Protein AF-A0A9D5MZX9-F1 (afdb_monomer)

Sequence (107 aa):
MDPQKMMNDGYGDIGKMMGFIIARFVEKTWIRFKSLRKGWAGILICLIGLIPVVLMKDHFRPVLVSAFGSHWGKLFFSIIYAFYYIAFFPMILKLIGRYSGKEDAQA

pLDDT: mean 84.52, std 11.21, range [46.94, 95.12]

Mean predicted aligned error: 6.57 Å

Structure (mmCIF, N/CA/C/O backbone):
data_AF-A0A9D5MZX9-F1
#
_entry.id   AF-A0A9D5MZX9-F1
#
loop_
_atom_site.group_PDB
_atom_site.id
_atom_site.type_symbol
_atom_site.label_atom_id
_atom_site.label_alt_id
_atom_site.label_comp_id
_atom_site.label_asym_id
_atom_site.label_entity_id
_atom_site.label_seq_id
_atom_site.pdbx_PDB_ins_code
_atom_site.Cartn_x
_atom_site.Cartn_y
_atom_site.Cartn_z
_atom_site.occupancy
_atom_site.B_iso_or_equi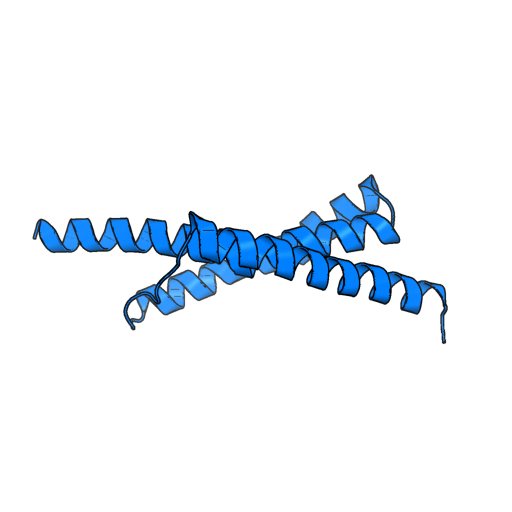v
_atom_site.auth_seq_id
_atom_site.auth_comp_id
_atom_site.auth_asym_id
_atom_site.auth_atom_id
_atom_site.pdbx_PDB_model_num
ATOM 1 N N . MET A 1 1 ? 19.398 -16.581 -15.601 1.00 54.72 1 MET A N 1
ATOM 2 C CA . MET A 1 1 ? 18.754 -15.521 -14.797 1.00 54.72 1 MET A CA 1
ATOM 3 C C . MET A 1 1 ? 18.541 -14.332 -15.711 1.00 54.72 1 MET A C 1
ATOM 5 O O . MET A 1 1 ? 19.509 -13.931 -16.338 1.00 54.72 1 MET A O 1
ATOM 9 N N . ASP A 1 2 ? 17.310 -13.838 -15.854 1.00 81.06 2 ASP A N 1
ATOM 10 C CA . ASP A 1 2 ? 17.012 -12.688 -16.720 1.00 81.06 2 ASP A CA 1
ATOM 11 C C . ASP A 1 2 ? 17.197 -11.377 -15.925 1.00 81.06 2 ASP A C 1
ATOM 13 O O . ASP A 1 2 ? 16.413 -11.120 -14.999 1.00 81.06 2 ASP A O 1
ATOM 17 N N . PRO A 1 3 ? 18.219 -10.554 -16.238 1.00 83.69 3 PRO A N 1
ATOM 18 C CA . PRO A 1 3 ? 18.522 -9.338 -15.484 1.00 83.69 3 PRO A CA 1
ATOM 19 C C . PRO A 1 3 ? 17.357 -8.342 -15.454 1.00 83.69 3 PRO A C 1
ATOM 21 O O . PRO A 1 3 ? 17.139 -7.667 -14.448 1.00 83.69 3 PRO A O 1
ATOM 24 N N . GLN A 1 4 ? 16.558 -8.283 -16.524 1.00 81.69 4 GLN A N 1
ATOM 25 C CA . GLN A 1 4 ? 15.412 -7.376 -16.614 1.00 81.69 4 GLN A CA 1
ATOM 26 C C . GLN A 1 4 ? 14.300 -7.763 -15.641 1.00 81.69 4 GLN A C 1
ATOM 28 O O . GLN A 1 4 ? 13.634 -6.902 -15.055 1.00 81.69 4 GLN A O 1
ATOM 33 N N . LYS A 1 5 ? 14.100 -9.065 -15.432 1.00 79.62 5 LYS A N 1
ATOM 34 C CA . LYS A 1 5 ? 13.112 -9.565 -14.477 1.00 79.62 5 LYS A CA 1
ATOM 35 C C . LYS A 1 5 ? 13.559 -9.303 -13.039 1.00 79.62 5 LYS A C 1
ATOM 37 O O . LYS A 1 5 ? 12.782 -8.752 -12.267 1.00 79.62 5 LYS A O 1
ATOM 42 N N . MET A 1 6 ? 14.829 -9.575 -12.727 1.00 83.88 6 MET A N 1
ATOM 43 C CA . MET A 1 6 ? 15.401 -9.315 -11.399 1.00 83.88 6 MET A CA 1
ATOM 44 C C . MET A 1 6 ? 15.353 -7.828 -11.023 1.00 83.88 6 MET A C 1
ATOM 46 O O . MET A 1 6 ? 14.986 -7.479 -9.904 1.00 83.88 6 MET A O 1
ATOM 50 N N . MET A 1 7 ? 15.657 -6.936 -11.970 1.00 84.12 7 MET A N 1
ATOM 51 C CA . MET A 1 7 ? 15.590 -5.492 -11.739 1.00 84.12 7 MET A CA 1
ATOM 52 C C . MET A 1 7 ? 14.152 -5.020 -11.490 1.00 84.12 7 MET A C 1
ATOM 54 O O . MET A 1 7 ? 13.899 -4.222 -10.591 1.00 84.12 7 MET A O 1
ATOM 58 N N . ASN A 1 8 ? 13.184 -5.542 -12.245 1.00 83.44 8 ASN A N 1
ATOM 59 C CA . ASN A 1 8 ? 11.769 -5.239 -12.039 1.00 83.44 8 ASN A CA 1
ATOM 60 C C . ASN A 1 8 ? 11.241 -5.677 -10.665 1.00 83.44 8 ASN A C 1
ATOM 62 O O . ASN A 1 8 ? 10.426 -4.958 -10.082 1.00 83.44 8 ASN A O 1
ATOM 66 N N . ASP A 1 9 ? 11.685 -6.829 -10.166 1.00 84.69 9 ASP A N 1
ATOM 67 C CA . ASP A 1 9 ? 11.321 -7.305 -8.830 1.00 84.69 9 ASP A CA 1
ATOM 68 C C . ASP A 1 9 ? 11.917 -6.388 -7.751 1.00 84.69 9 ASP A C 1
ATOM 70 O O . ASP A 1 9 ? 11.197 -5.954 -6.850 1.00 84.69 9 ASP A O 1
ATOM 74 N N . GLY A 1 10 ? 13.171 -5.951 -7.930 1.00 87.12 10 GLY A N 1
ATOM 75 C CA . GLY A 1 10 ? 13.822 -4.974 -7.053 1.00 87.12 10 GLY A CA 1
ATOM 76 C C . GLY A 1 10 ? 13.055 -3.650 -6.927 1.00 87.12 10 GLY A C 1
ATOM 77 O O . GLY A 1 10 ? 12.824 -3.177 -5.816 1.00 87.12 10 GLY A O 1
ATOM 78 N N . TYR A 1 11 ? 12.581 -3.074 -8.040 1.00 88.06 11 TYR A N 1
ATOM 79 C CA . TYR A 1 11 ? 11.754 -1.854 -8.009 1.00 88.06 11 TYR A CA 1
ATOM 80 C C . TYR A 1 11 ? 10.425 -2.063 -7.271 1.00 88.06 11 TYR A C 1
ATOM 82 O O . TYR A 1 11 ? 9.965 -1.175 -6.549 1.00 88.06 11 TYR A O 1
ATOM 90 N N . GLY A 1 12 ? 9.806 -3.233 -7.438 1.00 86.75 12 GLY A N 1
ATOM 91 C CA . GLY A 1 12 ? 8.584 -3.585 -6.723 1.00 86.75 12 GLY A CA 1
ATOM 92 C C . GLY A 1 12 ? 8.805 -3.680 -5.214 1.00 86.75 12 GLY A C 1
ATOM 93 O O . GLY A 1 12 ? 8.038 -3.110 -4.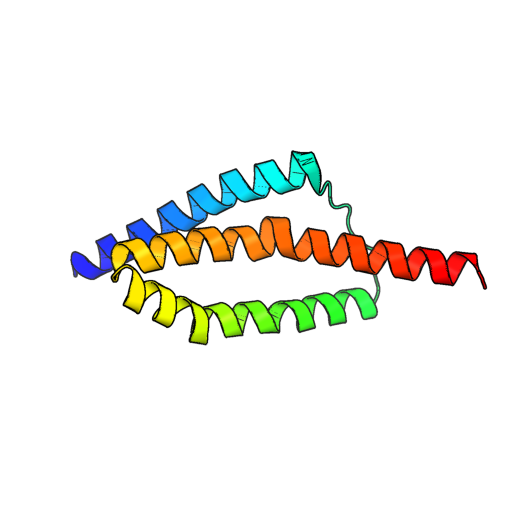440 1.00 86.75 12 GLY A O 1
ATOM 94 N N . ASP A 1 13 ? 9.866 -4.357 -4.783 1.00 89.75 13 ASP A N 1
ATOM 95 C CA . ASP A 1 13 ? 10.132 -4.586 -3.361 1.00 89.75 13 ASP A CA 1
ATOM 96 C C . ASP A 1 13 ? 10.622 -3.328 -2.639 1.00 89.75 13 ASP A C 1
ATOM 98 O O . ASP A 1 13 ? 10.139 -3.029 -1.543 1.00 89.75 13 ASP A O 1
ATOM 102 N N . ILE A 1 14 ? 11.465 -2.515 -3.285 1.00 91.88 14 ILE A N 1
ATOM 103 C CA . ILE A 1 14 ? 11.819 -1.181 -2.777 1.00 91.88 14 ILE A CA 1
ATOM 104 C C . ILE A 1 14 ? 10.560 -0.312 -2.668 1.00 91.88 14 ILE A C 1
ATOM 106 O O . ILE A 1 14 ? 10.350 0.343 -1.646 1.00 91.88 14 ILE A O 1
ATOM 110 N N . GLY A 1 15 ? 9.674 -0.359 -3.668 1.00 91.50 15 GLY A N 1
ATOM 111 C CA . GLY A 1 15 ? 8.397 0.349 -3.628 1.00 91.50 15 GLY A CA 1
ATOM 112 C C . GLY A 1 15 ? 7.511 -0.083 -2.452 1.00 91.50 15 GLY A C 1
ATOM 113 O O . GLY A 1 15 ? 6.953 0.768 -1.761 1.00 91.50 15 GLY A O 1
ATOM 114 N N . LYS A 1 16 ? 7.425 -1.386 -2.151 1.00 91.44 16 LYS A N 1
ATOM 115 C CA . LYS A 1 16 ? 6.701 -1.879 -0.962 1.00 91.44 16 LYS A CA 1
ATOM 116 C C . LYS A 1 16 ? 7.349 -1.402 0.334 1.00 91.44 16 LYS A C 1
ATOM 118 O O . LYS A 1 16 ? 6.626 -1.027 1.252 1.00 91.44 16 LYS A O 1
ATOM 123 N N . MET A 1 17 ? 8.681 -1.396 0.418 1.00 94.50 17 MET A N 1
ATOM 124 C CA . MET A 1 17 ? 9.404 -0.914 1.599 1.00 94.50 17 MET A CA 1
ATOM 125 C C . MET A 1 17 ? 9.135 0.577 1.842 1.00 94.50 17 MET A C 1
ATOM 127 O O . MET A 1 17 ? 8.772 0.966 2.951 1.00 94.50 17 MET A O 1
ATOM 131 N N . MET A 1 18 ? 9.233 1.406 0.798 1.00 94.56 18 MET A N 1
ATOM 132 C CA . MET A 1 18 ? 8.905 2.833 0.873 1.00 94.56 18 MET A CA 1
ATOM 133 C C . MET A 1 18 ? 7.443 3.051 1.264 1.00 94.56 18 MET A C 1
ATOM 135 O O . MET A 1 18 ? 7.151 3.801 2.196 1.00 94.56 18 MET A O 1
ATOM 139 N N . GLY A 1 19 ? 6.525 2.356 0.590 1.00 93.31 19 GLY A N 1
ATOM 140 C CA . GLY A 1 19 ? 5.100 2.420 0.888 1.00 93.31 19 GLY A CA 1
ATOM 141 C C . GLY A 1 19 ? 4.791 1.998 2.322 1.00 93.31 19 GLY A C 1
ATOM 142 O O . GLY A 1 19 ? 4.012 2.669 2.988 1.00 93.31 19 GLY A O 1
ATOM 143 N N . PHE A 1 20 ? 5.457 0.963 2.841 1.00 93.44 20 PHE A N 1
ATOM 144 C CA . PHE A 1 20 ? 5.340 0.548 4.237 1.00 93.44 20 PHE A CA 1
ATOM 145 C C . PHE A 1 20 ? 5.775 1.653 5.201 1.00 93.44 20 PHE A C 1
ATOM 147 O O . PHE A 1 20 ? 5.027 1.964 6.123 1.00 93.44 20 PHE A O 1
ATOM 154 N N . ILE A 1 21 ? 6.942 2.270 4.990 1.00 95.12 21 ILE A N 1
ATOM 155 C CA . ILE A 1 21 ? 7.450 3.342 5.862 1.00 95.12 21 ILE A CA 1
ATOM 156 C C . ILE A 1 21 ? 6.466 4.518 5.888 1.00 95.12 21 ILE A C 1
ATOM 158 O O . ILE A 1 21 ? 6.045 4.948 6.965 1.00 95.12 21 ILE A O 1
ATOM 162 N N . ILE A 1 22 ? 6.048 4.991 4.710 1.00 94.12 22 ILE A N 1
ATOM 163 C CA . ILE A 1 22 ? 5.121 6.122 4.569 1.00 94.12 22 ILE A CA 1
ATOM 164 C C . ILE A 1 22 ? 3.772 5.785 5.205 1.00 94.12 22 ILE A C 1
ATOM 166 O O . ILE A 1 22 ? 3.264 6.531 6.042 1.00 94.12 22 ILE A O 1
ATOM 170 N N . ALA A 1 23 ? 3.191 4.644 4.845 1.00 93.56 23 ALA A N 1
ATOM 171 C CA . ALA A 1 23 ? 1.876 4.251 5.323 1.00 93.56 23 ALA A CA 1
ATOM 172 C C . ALA A 1 23 ? 1.872 3.990 6.827 1.00 93.56 23 ALA A C 1
ATOM 174 O O . ALA A 1 23 ? 0.929 4.374 7.511 1.00 93.56 23 ALA A O 1
ATOM 175 N N . ARG A 1 24 ? 2.935 3.389 7.370 1.00 92.00 24 ARG A N 1
ATOM 176 C CA . ARG A 1 24 ? 3.059 3.147 8.808 1.00 92.00 24 ARG A CA 1
ATOM 177 C C . ARG A 1 24 ? 3.215 4.445 9.587 1.00 92.00 24 ARG A C 1
ATOM 179 O O . ARG A 1 24 ? 2.641 4.566 10.670 1.00 92.00 24 ARG A O 1
ATOM 186 N N . PHE A 1 25 ? 3.954 5.410 9.045 1.00 94.25 25 PHE A N 1
ATOM 187 C CA . PHE A 1 25 ? 4.025 6.752 9.611 1.00 94.25 25 PHE A CA 1
ATOM 188 C C . PHE A 1 25 ? 2.646 7.423 9.611 1.00 94.25 25 PHE A C 1
ATOM 190 O O . PHE A 1 25 ? 2.225 7.961 10.638 1.00 94.25 25 PHE A O 1
ATOM 197 N N . VAL A 1 26 ? 1.908 7.322 8.498 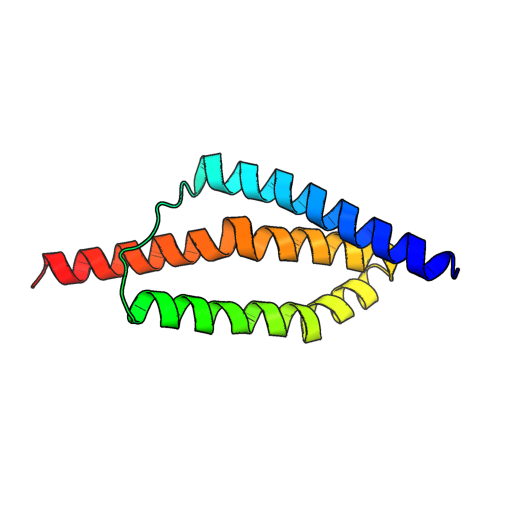1.00 93.62 26 VAL A N 1
ATOM 198 C CA . VAL A 1 26 ? 0.564 7.898 8.386 1.00 93.62 26 VAL A CA 1
ATOM 199 C C . VAL A 1 26 ? -0.424 7.242 9.349 1.00 93.62 26 VAL A C 1
ATOM 201 O O . VAL A 1 26 ? -1.181 7.923 10.048 1.00 93.62 26 VAL A O 1
ATOM 204 N N . GLU A 1 27 ? -0.391 5.915 9.424 1.00 91.69 27 GLU A N 1
ATOM 205 C CA . GLU A 1 27 ? -1.253 5.134 10.298 1.00 91.69 27 GLU A CA 1
ATOM 206 C C . GLU A 1 27 ? -1.026 5.508 11.763 1.00 91.69 27 GLU A C 1
ATOM 208 O O . GLU A 1 27 ? -1.982 5.872 12.443 1.00 91.69 27 GLU A O 1
ATOM 213 N N . LYS A 1 28 ? 0.224 5.547 12.234 1.00 90.25 28 LYS A N 1
ATOM 214 C CA . LYS A 1 28 ? 0.525 5.903 13.628 1.00 90.25 28 LYS A CA 1
ATOM 215 C C . LYS A 1 28 ? 0.208 7.359 13.968 1.00 90.25 28 LYS A C 1
ATOM 217 O O . LYS A 1 28 ? -0.239 7.648 15.080 1.00 90.25 28 LYS A O 1
ATOM 222 N N . THR A 1 29 ? 0.447 8.282 13.041 1.00 91.50 29 THR A N 1
ATOM 223 C CA . THR A 1 29 ? 0.316 9.715 13.326 1.00 91.50 29 THR A CA 1
ATOM 224 C C . THR A 1 29 ? -1.148 10.150 13.322 1.00 91.50 29 THR A C 1
ATOM 226 O O . THR A 1 29 ? -1.593 10.757 14.301 1.00 91.50 29 THR A O 1
ATOM 229 N N . TRP A 1 30 ? -1.913 9.777 12.286 1.00 90.25 30 TRP A N 1
ATOM 230 C CA . TRP A 1 30 ? -3.274 10.287 12.061 1.00 90.25 30 TRP A CA 1
ATOM 231 C C . TRP A 1 30 ? -4.378 9.246 12.260 1.00 90.25 30 TRP A C 1
ATOM 233 O O . TRP A 1 30 ? -5.402 9.542 12.879 1.00 90.25 30 TRP A O 1
ATOM 243 N N . ILE A 1 31 ? -4.205 8.023 11.750 1.00 88.44 31 ILE A N 1
ATOM 244 C CA . ILE A 1 31 ? -5.308 7.051 11.725 1.00 88.44 31 ILE A CA 1
ATOM 245 C C . ILE A 1 31 ? -5.484 6.401 13.095 1.00 88.44 31 ILE A C 1
ATOM 247 O O . ILE A 1 31 ? -6.614 6.319 13.574 1.00 88.44 31 ILE A O 1
ATOM 251 N N . ARG A 1 32 ? -4.394 5.985 13.751 1.00 87.25 32 ARG A N 1
ATOM 252 C CA . ARG A 1 32 ? -4.365 5.304 15.057 1.00 87.25 32 ARG A CA 1
ATOM 253 C C . ARG A 1 32 ? -5.476 4.264 15.150 1.00 87.25 32 ARG A C 1
ATOM 255 O O . ARG A 1 32 ? -6.357 4.361 16.012 1.00 87.25 32 ARG A O 1
ATOM 262 N N . PHE A 1 33 ? -5.509 3.355 14.178 1.00 82.00 33 PHE A N 1
ATOM 263 C CA . PHE A 1 33 ? -6.595 2.391 14.089 1.00 82.00 33 PHE A CA 1
ATOM 264 C C . PHE A 1 33 ? -6.507 1.430 15.276 1.00 82.00 33 PHE A C 1
ATOM 266 O O . PHE A 1 33 ? -5.456 0.859 15.558 1.00 82.00 33 PHE A O 1
ATOM 273 N N . LYS A 1 34 ? -7.622 1.248 15.984 1.00 79.12 34 LYS A N 1
ATOM 274 C CA . LYS A 1 34 ? -7.780 0.177 16.970 1.00 79.12 34 LYS A CA 1
ATOM 275 C C . LYS A 1 34 ? -8.675 -0.887 16.353 1.00 79.12 34 LYS A C 1
ATOM 277 O O . LYS A 1 34 ? -9.639 -0.540 15.676 1.00 79.12 34 LYS A O 1
ATOM 282 N N . SER A 1 35 ? -8.350 -2.155 16.603 1.00 69.38 35 SER A N 1
ATOM 283 C CA . SER A 1 35 ? -9.138 -3.302 16.142 1.00 69.38 35 SER A CA 1
ATOM 284 C C . SER A 1 35 ? -10.627 -3.075 16.390 1.00 69.38 35 SER A C 1
ATOM 286 O O . SER A 1 35 ? -11.033 -2.821 17.525 1.00 69.38 35 SER A O 1
ATOM 288 N N . LEU A 1 36 ? -11.434 -3.210 15.338 1.00 68.62 36 LEU A N 1
ATOM 289 C CA . LEU A 1 36 ? -12.886 -3.254 15.466 1.00 68.62 36 LEU A CA 1
ATOM 290 C C . LEU A 1 36 ? -13.327 -4.528 16.194 1.00 68.62 36 LEU A C 1
ATOM 292 O O . LEU A 1 36 ? -12.588 -5.513 16.277 1.00 68.62 36 LEU A O 1
ATOM 296 N N . ARG A 1 37 ? -14.535 -4.471 16.759 1.00 61.28 37 ARG A N 1
ATOM 297 C CA . ARG A 1 37 ? -15.157 -5.541 17.545 1.00 61.28 37 ARG A CA 1
ATOM 298 C C . ARG A 1 37 ? -15.292 -6.818 16.700 1.00 61.28 37 ARG A C 1
ATOM 300 O O . ARG A 1 37 ? -15.628 -6.757 15.520 1.00 61.28 37 ARG A O 1
ATOM 307 N N . LYS A 1 38 ? -15.024 -7.978 17.310 1.00 63.56 38 LYS A N 1
ATOM 308 C CA . LYS A 1 38 ? -15.176 -9.298 16.675 1.00 63.56 38 LYS A CA 1
ATOM 309 C C . LYS A 1 38 ? -16.648 -9.540 16.320 1.00 63.56 38 LYS A C 1
ATOM 311 O O . LYS A 1 38 ? -17.501 -9.466 17.199 1.00 63.56 38 LYS A O 1
ATOM 316 N N . GLY A 1 39 ? -16.927 -9.849 15.055 1.00 72.94 39 GLY A N 1
ATOM 317 C CA . GLY A 1 39 ? -18.264 -10.186 14.565 1.00 72.94 39 GLY A CA 1
ATOM 318 C C . GLY A 1 39 ? -18.278 -10.463 13.060 1.00 72.94 39 GLY A C 1
ATOM 319 O O . GLY A 1 39 ? -17.362 -10.062 12.340 1.00 72.94 39 GLY A O 1
ATOM 320 N N . TRP A 1 40 ? -19.328 -11.135 12.581 1.00 79.25 40 TRP A N 1
ATOM 321 C CA . TRP A 1 40 ? -19.494 -11.514 11.170 1.00 79.25 40 TRP A CA 1
ATOM 322 C C . TRP A 1 40 ? -19.492 -10.317 10.211 1.00 79.25 40 TRP A C 1
ATOM 324 O O . TRP A 1 40 ? -18.883 -10.389 9.146 1.00 79.25 40 TRP A O 1
ATOM 334 N N . ALA A 1 41 ? -20.080 -9.187 10.615 1.00 77.94 41 ALA A N 1
ATOM 335 C CA . ALA A 1 41 ? -20.067 -7.955 9.826 1.00 77.94 41 ALA A CA 1
ATOM 336 C C . ALA A 1 41 ? -18.640 -7.434 9.568 1.00 77.94 41 ALA A C 1
ATOM 338 O O . ALA A 1 41 ? -18.329 -7.005 8.461 1.00 77.94 41 ALA A O 1
ATOM 339 N N . GLY A 1 42 ? -17.737 -7.538 10.551 1.00 79.94 42 GLY A N 1
ATOM 340 C CA . GLY A 1 42 ? -16.336 -7.141 10.382 1.00 79.94 42 GLY A CA 1
ATOM 341 C C . GLY A 1 42 ? -15.593 -8.022 9.376 1.00 79.94 42 GLY A C 1
ATOM 342 O O . GLY A 1 42 ? -14.824 -7.518 8.562 1.00 79.94 42 GLY A O 1
ATOM 343 N N . ILE A 1 43 ? -15.871 -9.330 9.381 1.00 83.38 43 ILE A N 1
ATOM 344 C CA . ILE A 1 43 ? -15.309 -10.274 8.405 1.00 83.38 43 ILE A CA 1
ATOM 345 C C . ILE A 1 43 ? -15.812 -9.941 6.996 1.00 83.38 43 ILE A C 1
ATOM 347 O O . ILE A 1 43 ? -15.009 -9.863 6.070 1.00 83.38 43 ILE A O 1
ATOM 351 N N . LEU A 1 44 ? -17.114 -9.678 6.839 1.00 85.38 44 LEU A N 1
ATOM 352 C CA . LEU A 1 44 ? -17.703 -9.29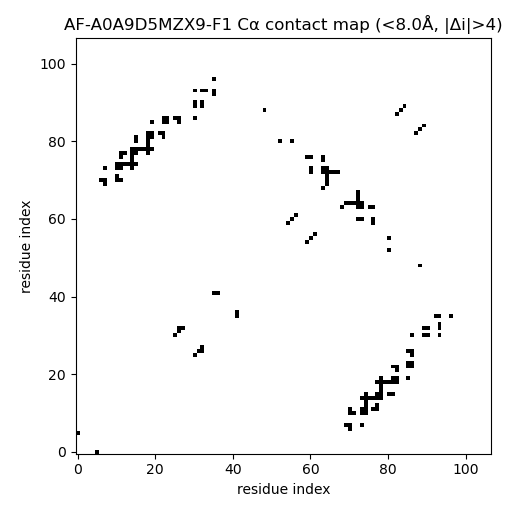7 5.552 1.00 85.38 44 LEU A CA 1
ATOM 353 C C . LEU A 1 44 ? -17.094 -8.004 4.997 1.00 85.38 44 LEU A C 1
ATOM 355 O O . LEU A 1 44 ? -16.747 -7.957 3.820 1.00 85.38 44 LEU A O 1
ATOM 359 N N . ILE A 1 45 ? -16.886 -6.983 5.832 1.00 85.44 45 ILE A N 1
ATOM 360 C CA . ILE A 1 45 ? -16.249 -5.729 5.399 1.00 85.44 45 ILE A CA 1
ATOM 361 C C . ILE A 1 45 ? -14.799 -5.976 4.954 1.00 85.44 45 ILE A C 1
ATOM 363 O O . ILE A 1 45 ? -14.365 -5.420 3.946 1.00 85.44 45 ILE A O 1
ATOM 367 N N . CYS A 1 46 ? -14.053 -6.839 5.649 1.00 85.69 46 CYS A N 1
ATOM 368 C CA . CYS A 1 46 ? -12.711 -7.242 5.223 1.00 85.69 46 CYS A CA 1
ATOM 369 C C . CYS A 1 46 ? -12.719 -7.995 3.882 1.00 85.69 46 CYS A C 1
ATOM 371 O O . CYS A 1 46 ? -11.848 -7.748 3.050 1.00 85.69 46 CYS A O 1
ATOM 373 N N . LEU A 1 47 ? -13.705 -8.867 3.645 1.00 89.00 47 LEU A N 1
ATOM 374 C CA . LEU A 1 47 ? -13.867 -9.566 2.364 1.00 89.00 47 LEU A CA 1
ATOM 375 C C . LEU A 1 47 ? -14.204 -8.597 1.226 1.00 89.00 47 LEU A C 1
ATOM 377 O O . LEU A 1 47 ? -13.603 -8.677 0.159 1.00 89.00 47 LEU A O 1
ATOM 381 N N . ILE A 1 48 ? -15.096 -7.633 1.463 1.00 88.94 48 ILE A N 1
ATOM 382 C CA . ILE A 1 48 ? -15.402 -6.573 0.492 1.00 88.94 48 ILE A CA 1
ATOM 383 C C . ILE A 1 48 ? -14.154 -5.722 0.223 1.00 88.94 48 ILE A C 1
ATOM 385 O O . ILE A 1 48 ? -13.867 -5.389 -0.923 1.00 88.94 48 ILE A O 1
ATOM 389 N N . GLY A 1 49 ? -13.359 -5.439 1.259 1.00 86.62 49 GLY A N 1
ATOM 390 C CA . GLY A 1 49 ? -12.074 -4.746 1.154 1.00 86.62 49 GLY A CA 1
ATOM 391 C C . GLY A 1 49 ? -11.026 -5.458 0.294 1.00 86.62 49 GLY A C 1
ATOM 392 O O . GLY A 1 49 ? -10.084 -4.817 -0.165 1.00 86.62 49 GLY A O 1
ATOM 393 N N . LEU A 1 50 ? -11.191 -6.755 0.016 1.00 89.50 50 LEU A N 1
ATOM 394 C CA . LEU A 1 50 ? -10.327 -7.491 -0.907 1.00 89.50 50 LEU A CA 1
ATOM 395 C C . LEU A 1 50 ? -10.631 -7.158 -2.377 1.00 89.50 50 LEU A C 1
ATOM 397 O O . LEU A 1 50 ? -9.732 -7.221 -3.215 1.00 89.50 50 LEU A O 1
ATOM 401 N N . ILE A 1 51 ? -11.866 -6.765 -2.704 1.00 91.62 51 ILE A N 1
ATOM 402 C CA . ILE A 1 51 ? -12.286 -6.499 -4.088 1.00 91.62 51 ILE A CA 1
ATOM 403 C C . ILE A 1 51 ? -11.456 -5.359 -4.711 1.00 91.62 51 ILE A C 1
ATOM 405 O O . ILE A 1 51 ? -10.867 -5.576 -5.774 1.00 91.62 51 ILE A O 1
ATOM 409 N N . PRO A 1 52 ? -11.289 -4.183 -4.065 1.00 90.69 52 PRO A N 1
ATOM 410 C CA . PRO A 1 52 ? -10.426 -3.127 -4.593 1.00 90.69 52 PRO A CA 1
ATOM 411 C C . PRO A 1 52 ? -8.965 -3.555 -4.753 1.00 90.69 52 PRO A C 1
ATOM 413 O O . PRO A 1 52 ? -8.300 -3.108 -5.680 1.00 90.69 52 PRO A O 1
ATOM 416 N N . VAL A 1 53 ? -8.460 -4.438 -3.886 1.00 90.25 53 VAL A N 1
ATOM 417 C CA . VAL A 1 53 ? -7.077 -4.939 -3.956 1.00 90.25 53 VAL A CA 1
ATOM 418 C C . VAL A 1 53 ? -6.848 -5.730 -5.245 1.00 90.25 53 VAL A C 1
ATOM 420 O O . VAL A 1 53 ? -5.823 -5.550 -5.909 1.00 90.25 53 VAL A O 1
ATOM 423 N N . VAL A 1 54 ? -7.808 -6.580 -5.613 1.00 90.81 54 VAL A N 1
ATOM 424 C CA . VAL A 1 54 ? -7.777 -7.339 -6.871 1.00 90.81 54 VAL A CA 1
ATOM 425 C C . VAL A 1 54 ? -7.910 -6.390 -8.062 1.00 90.81 54 VAL A C 1
ATOM 427 O O . VAL A 1 54 ? -7.063 -6.403 -8.954 1.00 90.81 54 VAL A O 1
ATOM 430 N N . LEU A 1 55 ? -8.879 -5.469 -8.025 1.00 90.81 55 LEU A N 1
ATOM 431 C CA . LEU A 1 55 ? -9.076 -4.480 -9.090 1.00 90.81 55 LEU A CA 1
ATOM 432 C C . LEU A 1 55 ? -7.836 -3.605 -9.319 1.00 90.81 55 LEU A C 1
ATOM 434 O O . LEU A 1 55 ? -7.463 -3.344 -10.463 1.00 90.81 55 LEU A O 1
ATOM 438 N N . MET A 1 56 ? -7.144 -3.192 -8.255 1.00 89.75 56 MET A N 1
ATOM 439 C CA . MET A 1 56 ? -5.897 -2.437 -8.371 1.00 89.75 56 MET A CA 1
ATOM 440 C C . MET A 1 56 ? -4.810 -3.245 -9.087 1.00 89.75 56 MET A C 1
ATOM 442 O O . MET A 1 56 ? -4.094 -2.706 -9.930 1.00 89.75 56 MET A O 1
ATOM 446 N N . LYS A 1 57 ? -4.676 -4.538 -8.786 1.00 87.56 57 LYS A N 1
ATOM 447 C CA . LYS A 1 57 ? -3.687 -5.392 -9.456 1.00 87.56 57 LYS A CA 1
ATOM 448 C C . LYS A 1 57 ? -3.980 -5.577 -10.937 1.00 87.56 57 LYS A C 1
ATOM 450 O O . LYS A 1 57 ? -3.043 -5.496 -11.730 1.00 87.56 57 LYS A O 1
ATOM 455 N N . ASP A 1 58 ? -5.242 -5.787 -11.284 1.00 88.31 58 ASP A N 1
ATOM 456 C CA . ASP A 1 58 ? -5.620 -6.145 -12.649 1.00 88.31 58 ASP A CA 1
ATOM 457 C C . ASP A 1 58 ? -5.755 -4.919 -13.556 1.00 88.31 58 ASP A C 1
ATOM 459 O O . ASP A 1 58 ? -5.360 -4.973 -14.715 1.00 88.31 58 ASP A O 1
ATOM 463 N N . HIS A 1 59 ? -6.251 -3.795 -13.030 1.00 90.12 59 HIS A N 1
ATOM 464 C CA . HIS A 1 59 ? -6.587 -2.617 -13.838 1.00 90.12 59 HIS A CA 1
ATOM 465 C C . HIS A 1 59 ? -5.662 -1.431 -13.561 1.00 90.12 59 HIS A C 1
ATOM 467 O O . HIS A 1 59 ? -5.238 -0.741 -14.483 1.00 90.12 59 HIS A O 1
ATOM 473 N N . PHE A 1 60 ? -5.290 -1.189 -12.303 1.00 87.75 60 PHE A N 1
ATOM 474 C CA . PHE A 1 60 ? -4.507 -0.001 -11.949 1.00 87.75 60 PHE A CA 1
ATOM 475 C C . PHE A 1 60 ? -3.004 -0.174 -12.212 1.00 87.75 60 PHE A C 1
ATOM 477 O O . PHE A 1 60 ? -2.335 0.743 -12.693 1.00 87.75 60 PHE A O 1
ATOM 484 N N . ARG A 1 61 ? -2.463 -1.372 -11.962 1.00 89.00 61 ARG A N 1
ATOM 485 C CA . ARG A 1 61 ? -1.065 -1.706 -12.267 1.00 89.00 61 ARG A CA 1
ATOM 486 C C . ARG A 1 61 ? -0.699 -1.528 -13.749 1.00 89.00 61 ARG A C 1
ATOM 488 O O . ARG A 1 61 ? 0.318 -0.876 -13.991 1.00 89.00 61 ARG A O 1
ATOM 495 N N . PRO A 1 62 ? -1.436 -2.081 -14.738 1.00 89.50 62 PRO A N 1
ATOM 496 C CA . PRO A 1 62 ? -1.065 -1.910 -16.142 1.00 89.50 62 PRO A CA 1
ATOM 497 C C . PRO A 1 62 ? -1.142 -0.448 -16.585 1.00 89.50 62 PRO A C 1
ATOM 499 O O . PRO A 1 62 ? -0.271 -0.011 -17.328 1.00 89.50 62 PRO A O 1
ATOM 502 N N . VAL A 1 63 ? -2.101 0.330 -16.073 1.00 91.81 63 VAL A N 1
ATOM 503 C CA . VAL A 1 63 ? -2.202 1.772 -16.356 1.00 91.81 63 VAL A CA 1
ATOM 504 C C . VAL A 1 63 ? -0.958 2.516 -15.863 1.00 91.81 63 VAL A C 1
ATOM 506 O O . VAL A 1 63 ? -0.345 3.266 -16.619 1.00 91.81 63 VAL A O 1
ATOM 509 N N . LEU A 1 64 ? -0.520 2.257 -14.627 1.00 88.88 64 LEU A N 1
ATOM 510 C CA . LEU A 1 64 ? 0.698 2.859 -14.071 1.00 88.88 64 LEU A CA 1
ATOM 511 C C . LEU A 1 64 ? 1.963 2.451 -14.830 1.00 88.88 64 LEU A C 1
ATOM 513 O O . LEU A 1 64 ? 2.836 3.283 -15.072 1.00 88.88 64 LEU A O 1
ATOM 517 N N . VAL A 1 65 ? 2.065 1.179 -15.218 1.00 90.75 65 VAL A N 1
ATOM 518 C CA . VAL A 1 65 ? 3.185 0.677 -16.025 1.00 90.75 65 VAL A CA 1
ATOM 519 C C . VAL A 1 65 ? 3.185 1.287 -17.425 1.00 90.75 65 VAL A C 1
ATOM 521 O O . VAL A 1 65 ? 4.251 1.631 -17.926 1.00 90.75 65 VAL A O 1
ATOM 524 N N . SER A 1 66 ? 2.017 1.472 -18.037 1.00 91.00 66 SER A N 1
ATOM 525 C CA . SER A 1 66 ? 1.897 2.128 -19.339 1.00 91.00 66 SER A CA 1
ATOM 526 C C . SER A 1 66 ? 2.265 3.610 -19.277 1.00 91.00 66 SER A C 1
ATOM 528 O O . SER A 1 66 ? 2.836 4.124 -20.232 1.00 91.00 66 SER A O 1
ATOM 530 N N . ALA A 1 67 ? 1.946 4.298 -18.178 1.00 91.38 67 ALA A N 1
ATOM 531 C CA . ALA A 1 67 ? 2.192 5.731 -18.033 1.00 91.38 67 ALA A CA 1
ATOM 532 C C . ALA A 1 67 ? 3.646 6.067 -17.647 1.00 91.38 67 ALA A C 1
ATOM 534 O O . ALA A 1 67 ? 4.210 7.024 -18.165 1.00 91.38 67 ALA A O 1
ATOM 535 N N . PHE A 1 68 ? 4.260 5.288 -16.748 1.00 88.06 68 PHE A N 1
ATOM 536 C CA . PHE A 1 68 ? 5.589 5.583 -16.183 1.00 88.06 68 PHE A CA 1
ATOM 537 C C . PHE A 1 68 ? 6.689 4.602 -16.626 1.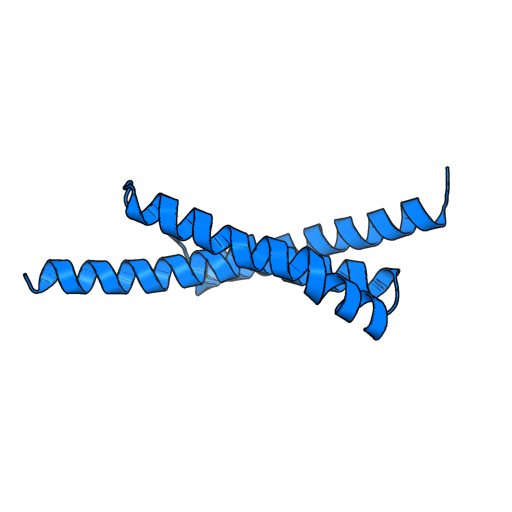00 88.06 68 PHE A C 1
ATOM 539 O O . PHE A 1 68 ? 7.853 4.756 -16.255 1.00 88.06 68 PHE A O 1
ATOM 546 N N . GLY A 1 69 ? 6.342 3.576 -17.403 1.00 88.50 69 GLY A N 1
ATOM 547 C CA . GLY A 1 69 ? 7.248 2.504 -17.810 1.00 88.50 69 GLY A CA 1
ATOM 548 C C . GLY A 1 69 ? 7.331 1.352 -16.799 1.00 88.50 69 GLY A C 1
ATOM 549 O O . GLY A 1 69 ? 6.865 1.437 -15.660 1.00 88.50 69 GLY A O 1
ATOM 550 N N . SER A 1 70 ? 7.949 0.239 -17.218 1.00 82.75 70 SER A N 1
ATOM 551 C CA . SER A 1 70 ? 7.9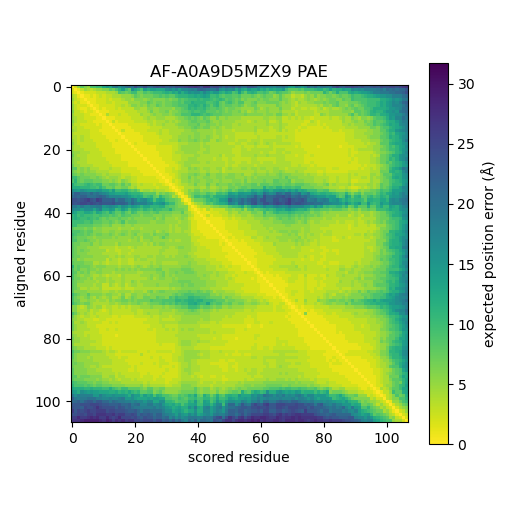57 -1.027 -16.456 1.00 82.75 70 SER A CA 1
ATOM 552 C C . SER A 1 70 ? 8.540 -0.904 -15.046 1.00 82.75 70 SER A C 1
ATOM 554 O O . SER A 1 70 ? 7.993 -1.496 -14.116 1.00 82.75 70 SER A O 1
ATOM 556 N N . HIS A 1 71 ? 9.630 -0.154 -14.868 1.00 87.19 71 HIS A N 1
ATOM 557 C CA . HIS A 1 71 ? 10.315 -0.052 -13.575 1.00 87.19 71 HIS A CA 1
ATOM 558 C C . HIS A 1 71 ? 9.594 0.908 -12.623 1.00 87.19 71 HIS A C 1
ATOM 560 O O . HIS A 1 71 ? 9.136 0.508 -11.550 1.00 87.19 71 HIS A O 1
ATOM 566 N N . TRP A 1 72 ? 9.416 2.161 -13.044 1.00 86.56 72 TRP A N 1
ATOM 567 C CA . TRP A 1 72 ? 8.788 3.201 -12.231 1.00 86.56 72 TRP A CA 1
ATOM 568 C C . TRP A 1 72 ? 7.309 2.928 -11.966 1.00 86.56 72 TRP A C 1
ATOM 570 O O . TRP A 1 72 ? 6.853 3.097 -10.838 1.00 86.56 72 TRP A O 1
ATOM 580 N N . GLY A 1 73 ? 6.568 2.410 -12.950 1.00 89.31 73 GLY A N 1
ATOM 581 C CA . GLY A 1 73 ? 5.168 2.036 -12.763 1.00 89.31 73 GLY A CA 1
ATOM 582 C C . GLY A 1 73 ? 4.985 0.938 -11.713 1.00 89.31 73 GLY A C 1
ATOM 583 O O . GLY A 1 73 ? 4.079 1.026 -10.884 1.00 89.31 73 GLY A O 1
ATOM 584 N N . LYS A 1 74 ? 5.878 -0.065 -11.672 1.00 88.31 74 LYS A N 1
ATOM 585 C CA . LYS A 1 74 ? 5.867 -1.102 -10.622 1.00 88.31 74 LYS A CA 1
ATOM 586 C C . LYS A 1 74 ? 6.222 -0.541 -9.249 1.00 88.31 74 LYS A C 1
ATOM 588 O O . LYS A 1 74 ? 5.608 -0.959 -8.267 1.00 88.31 74 LYS A O 1
ATOM 593 N N . LEU A 1 75 ? 7.167 0.394 -9.177 1.00 92.06 75 LEU A N 1
ATOM 594 C CA . LEU A 1 75 ? 7.539 1.061 -7.931 1.00 92.06 75 LEU A CA 1
ATOM 595 C C . LEU A 1 75 ? 6.371 1.882 -7.376 1.00 92.06 75 LEU A C 1
ATOM 597 O O . LEU A 1 75 ? 5.955 1.648 -6.241 1.00 92.06 75 LEU A O 1
ATOM 601 N N . PHE A 1 76 ? 5.779 2.773 -8.178 1.00 92.31 76 PHE A N 1
ATOM 602 C CA . PHE A 1 76 ? 4.648 3.600 -7.746 1.00 92.31 76 PHE A CA 1
ATOM 603 C C . PHE A 1 76 ? 3.426 2.762 -7.390 1.00 92.31 76 PHE A C 1
ATOM 605 O O . PHE A 1 76 ? 2.821 2.979 -6.340 1.00 92.31 76 PHE A O 1
ATOM 612 N N . PHE A 1 77 ? 3.104 1.757 -8.210 1.00 93.81 77 PHE A N 1
ATOM 613 C CA . PHE A 1 77 ? 2.043 0.812 -7.884 1.00 93.81 77 PHE A CA 1
ATOM 614 C C . PHE A 1 77 ? 2.294 0.157 -6.527 1.00 93.81 77 PHE A C 1
ATOM 616 O O . PHE A 1 77 ? 1.390 0.113 -5.703 1.00 93.81 77 PHE A O 1
ATOM 623 N N . SER A 1 78 ? 3.517 -0.302 -6.263 1.00 92.50 78 SER A N 1
ATOM 624 C CA . SER A 1 78 ? 3.859 -0.969 -5.005 1.00 92.50 78 SER A CA 1
ATOM 625 C C . SER A 1 78 ? 3.752 -0.041 -3.793 1.00 92.50 78 SER A C 1
ATOM 627 O O . SER A 1 78 ? 3.275 -0.482 -2.749 1.00 92.50 78 SER A O 1
ATOM 629 N N . ILE A 1 79 ? 4.113 1.240 -3.937 1.00 93.88 79 ILE A N 1
ATOM 630 C CA . ILE A 1 79 ? 3.924 2.255 -2.888 1.00 93.88 79 ILE A CA 1
ATOM 631 C C . ILE A 1 79 ? 2.435 2.443 -2.590 1.00 93.88 79 ILE A C 1
ATOM 633 O O . ILE A 1 79 ? 2.022 2.335 -1.436 1.00 93.88 79 ILE A O 1
ATOM 637 N N . ILE A 1 80 ? 1.621 2.697 -3.620 1.00 94.00 80 ILE A N 1
ATOM 638 C CA . ILE A 1 80 ? 0.180 2.953 -3.466 1.00 94.00 80 ILE A CA 1
ATOM 639 C C . ILE A 1 80 ? -0.526 1.706 -2.925 1.00 94.00 80 ILE A C 1
ATOM 641 O O . ILE A 1 80 ? -1.365 1.794 -2.032 1.00 94.00 80 ILE A O 1
ATOM 645 N N . TYR A 1 81 ? -0.152 0.533 -3.429 1.00 93.50 81 TYR A N 1
ATOM 646 C CA . TYR A 1 81 ? -0.688 -0.749 -2.998 1.00 93.50 81 TYR A CA 1
ATOM 647 C C . TYR A 1 81 ? -0.362 -1.014 -1.523 1.00 93.50 81 TYR A C 1
ATOM 649 O O . TYR A 1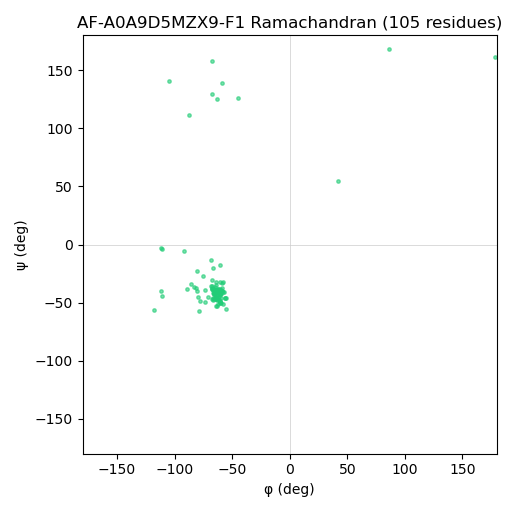 81 ? -1.261 -1.361 -0.761 1.00 93.50 81 TYR A O 1
ATOM 657 N N . ALA A 1 82 ? 0.882 -0.770 -1.089 1.00 92.75 82 ALA A N 1
ATOM 658 C CA . ALA A 1 82 ? 1.273 -0.842 0.320 1.00 92.75 82 ALA A CA 1
ATOM 659 C C . ALA A 1 82 ? 0.506 0.148 1.202 1.00 92.75 82 ALA A C 1
ATOM 661 O O . ALA A 1 82 ? 0.023 -0.199 2.282 1.00 92.75 82 ALA A O 1
ATOM 662 N N . PHE A 1 83 ? 0.341 1.372 0.712 1.00 93.44 83 PHE A N 1
ATOM 663 C CA . PHE A 1 83 ? -0.406 2.406 1.407 1.00 93.44 83 PHE A CA 1
ATOM 664 C C . PHE A 1 83 ? -1.879 2.052 1.597 1.00 93.44 83 PHE A C 1
ATOM 666 O O . PHE A 1 83 ? -2.440 2.297 2.671 1.00 93.44 83 PHE A O 1
ATOM 673 N N . TYR A 1 84 ? -2.486 1.429 0.585 1.00 93.50 84 TYR A N 1
ATOM 674 C CA . TYR A 1 84 ? -3.878 1.017 0.626 1.00 93.50 84 TYR A CA 1
ATOM 675 C C . TYR A 1 84 ? -4.160 0.117 1.834 1.00 93.50 84 TYR A C 1
ATOM 677 O O . TYR A 1 84 ? -5.009 0.449 2.658 1.00 93.50 84 TYR A O 1
ATOM 685 N N . TYR A 1 85 ? -3.429 -0.991 1.990 1.00 89.62 85 TYR A N 1
ATOM 686 C CA . TYR A 1 85 ? -3.756 -1.960 3.041 1.00 89.62 85 TYR A CA 1
ATOM 687 C C . TYR A 1 85 ? -3.241 -1.569 4.437 1.00 89.62 85 TYR A C 1
ATOM 689 O O . TYR A 1 85 ? -3.796 -2.035 5.428 1.00 89.62 85 TYR A O 1
ATOM 697 N N . ILE A 1 86 ? -2.215 -0.713 4.549 1.00 90.94 86 ILE A N 1
ATOM 698 C CA . ILE A 1 86 ? -1.647 -0.305 5.853 1.00 90.94 86 ILE A CA 1
ATOM 699 C C . ILE A 1 86 ? -2.343 0.927 6.431 1.00 90.94 86 ILE A C 1
ATOM 701 O O . ILE A 1 86 ? -2.511 1.012 7.644 1.00 90.94 86 ILE A O 1
ATOM 705 N N . ALA A 1 87 ? -2.715 1.896 5.594 1.00 92.44 87 ALA A N 1
ATOM 706 C CA . ALA A 1 87 ? -3.243 3.177 6.053 1.00 92.44 87 ALA A CA 1
ATOM 707 C C . ALA A 1 87 ? -4.681 3.400 5.575 1.00 92.44 87 ALA A C 1
ATOM 709 O O . ALA A 1 87 ? -5.587 3.598 6.384 1.00 92.44 87 ALA A O 1
ATOM 710 N N . PHE A 1 88 ? -4.918 3.335 4.267 1.00 91.88 88 PHE A N 1
ATOM 711 C CA . PHE A 1 88 ? -6.209 3.731 3.706 1.00 91.88 88 PHE A CA 1
ATOM 712 C C . PHE A 1 88 ? -7.361 2.813 4.145 1.00 91.88 88 PHE A C 1
ATOM 714 O O . PHE A 1 88 ? -8.398 3.288 4.602 1.00 91.88 88 PHE A O 1
ATOM 721 N N . PHE A 1 89 ? -7.177 1.495 4.082 1.00 90.88 89 PHE A N 1
ATOM 722 C CA . PHE A 1 89 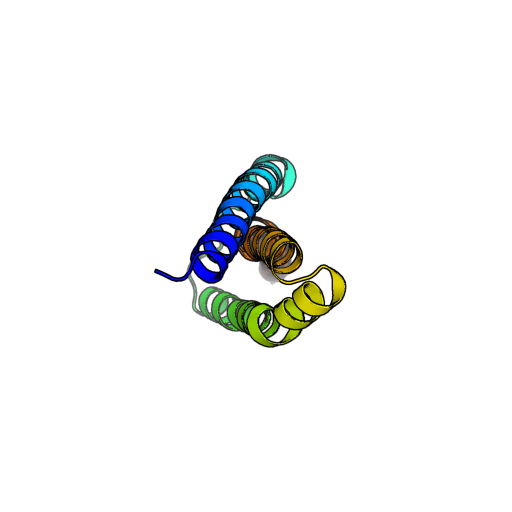? -8.213 0.543 4.469 1.00 90.88 89 PHE A CA 1
ATOM 723 C C . PHE A 1 89 ? -8.522 0.592 5.979 1.00 90.88 89 PHE A C 1
ATOM 725 O O . PHE A 1 89 ? -9.695 0.739 6.332 1.00 90.88 89 PHE A O 1
ATOM 732 N N . PRO A 1 90 ? -7.528 0.609 6.893 1.00 88.94 90 PRO A N 1
ATOM 733 C CA . PRO A 1 90 ? -7.785 0.865 8.314 1.00 88.94 90 PRO A CA 1
ATOM 734 C C . PRO A 1 90 ? -8.479 2.206 8.597 1.00 88.94 90 PRO A C 1
ATOM 736 O O . PRO A 1 90 ? -9.281 2.298 9.527 1.00 88.94 90 PRO A O 1
ATOM 739 N N . MET A 1 91 ? -8.222 3.245 7.795 1.00 90.19 91 MET A N 1
ATOM 740 C CA . MET A 1 91 ? -8.936 4.522 7.899 1.00 90.19 91 MET A CA 1
ATOM 741 C C . MET A 1 91 ? -10.428 4.365 7.580 1.00 90.19 91 MET A C 1
ATOM 743 O O . MET A 1 91 ? -11.262 4.835 8.358 1.00 90.19 91 MET A O 1
ATOM 747 N N . ILE A 1 92 ? -10.768 3.674 6.488 1.00 88.94 92 ILE A N 1
ATOM 748 C CA . ILE A 1 92 ? -12.162 3.378 6.120 1.00 88.94 92 ILE A CA 1
ATOM 749 C C . ILE A 1 92 ? -12.841 2.565 7.223 1.00 88.94 92 ILE A C 1
ATOM 751 O O . ILE A 1 92 ? -13.933 2.917 7.665 1.00 88.94 92 ILE A O 1
ATOM 755 N N . LEU A 1 93 ? -12.173 1.525 7.728 1.00 87.50 93 LEU A N 1
ATOM 756 C CA . LEU A 1 93 ? -12.687 0.721 8.835 1.00 87.50 93 LEU A CA 1
ATOM 757 C C . LEU A 1 93 ? -12.987 1.586 10.065 1.00 87.50 93 LEU A C 1
ATOM 759 O O . LEU A 1 93 ? -14.066 1.482 10.649 1.00 87.50 93 LEU A O 1
ATOM 763 N N . LYS A 1 94 ? -12.074 2.490 10.441 1.00 85.81 94 LYS A N 1
ATOM 764 C CA . LYS A 1 94 ? -12.292 3.424 11.555 1.00 85.81 94 LYS A CA 1
ATOM 765 C C . LYS A 1 94 ? -13.541 4.280 11.350 1.00 85.81 94 LYS A C 1
ATOM 767 O O . LYS A 1 94 ? -14.260 4.545 12.312 1.00 85.81 94 LYS A O 1
ATOM 772 N N . LEU A 1 95 ? -13.766 4.742 10.122 1.00 85.25 95 LEU A N 1
ATOM 773 C CA . LEU A 1 95 ? -14.908 5.580 9.776 1.00 85.25 95 LEU A CA 1
ATOM 774 C C . LEU A 1 95 ? -16.225 4.799 9.875 1.00 85.25 95 LEU A C 1
ATOM 776 O O . LEU A 1 95 ? -17.150 5.267 10.534 1.00 85.25 95 LEU A O 1
ATOM 780 N N . ILE A 1 96 ? -16.275 3.589 9.309 1.00 84.00 96 ILE A N 1
ATOM 781 C CA . ILE A 1 96 ? -17.458 2.715 9.354 1.00 84.00 96 ILE A CA 1
ATOM 782 C C . ILE A 1 96 ? -17.782 2.319 10.800 1.00 84.00 96 ILE A C 1
ATOM 784 O O . ILE A 1 96 ? -18.919 2.448 11.246 1.00 84.00 96 ILE A O 1
ATOM 788 N N . GLY A 1 97 ? -16.777 1.911 11.579 1.00 77.69 97 GLY A N 1
ATOM 789 C CA . GLY A 1 97 ? -16.980 1.538 12.979 1.00 77.69 97 GLY A CA 1
ATOM 790 C C . GLY A 1 97 ? -17.454 2.686 13.872 1.00 77.69 97 GLY A C 1
ATOM 791 O O . GLY A 1 97 ? -18.217 2.464 14.807 1.00 77.69 97 GLY A O 1
ATOM 792 N N . ARG A 1 98 ? -17.042 3.927 13.579 1.00 74.31 98 ARG A N 1
ATOM 793 C CA . ARG A 1 98 ? -17.566 5.120 14.261 1.00 74.31 98 ARG A CA 1
ATOM 794 C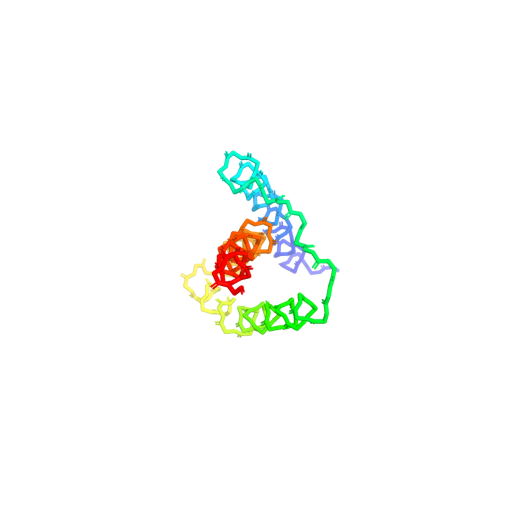 C . ARG A 1 98 ? -19.035 5.388 13.952 1.00 74.31 98 ARG A C 1
ATOM 796 O O . ARG A 1 98 ? -19.702 5.983 14.791 1.00 74.31 98 ARG A O 1
ATOM 803 N N . TYR A 1 99 ? -19.503 5.014 12.764 1.00 61.53 99 TYR A N 1
ATOM 804 C CA . TYR A 1 99 ? -20.896 5.192 12.367 1.00 61.53 99 TYR A CA 1
ATOM 805 C C . TYR A 1 99 ? -21.796 4.181 13.087 1.00 61.53 99 TYR A C 1
ATOM 807 O O . TYR A 1 99 ? -22.724 4.584 13.777 1.00 61.53 99 TYR A O 1
ATOM 815 N N . SER A 1 100 ? -21.423 2.898 13.062 1.00 63.88 100 SER A N 1
ATOM 816 C CA . SER A 1 100 ? -22.173 1.828 13.741 1.00 63.88 100 SER A CA 1
ATOM 817 C C . SER A 1 100 ? -22.282 2.044 15.258 1.00 63.88 100 SER A C 1
ATOM 819 O O . SER A 1 100 ? -23.353 1.875 15.825 1.00 63.88 100 SER A O 1
ATOM 821 N N . GLY A 1 101 ? -21.222 2.525 15.922 1.00 60.47 101 GLY A N 1
ATOM 822 C CA . GLY A 1 101 ? -21.287 2.829 17.358 1.00 60.47 101 GLY A CA 1
ATOM 823 C C . GLY A 1 101 ? -22.183 4.019 17.735 1.00 60.47 101 GLY A C 1
ATOM 824 O O . GLY A 1 101 ? -22.461 4.202 18.917 1.00 60.47 101 GLY A O 1
ATOM 825 N N . LYS A 1 102 ? -22.607 4.853 16.772 1.00 59.03 102 LYS A N 1
ATOM 826 C CA . LYS A 1 102 ? -23.589 5.925 17.010 1.00 59.03 102 LYS A CA 1
ATOM 827 C C . LYS A 1 102 ? -25.028 5.429 16.888 1.00 59.03 102 LYS A C 1
ATOM 829 O O . LYS A 1 102 ? -25.867 5.925 17.629 1.00 59.03 102 LYS A O 1
ATOM 834 N N . GLU A 1 103 ? -25.296 4.477 15.996 1.00 55.59 103 GLU A N 1
ATOM 835 C CA . GLU A 1 103 ? -26.620 3.853 15.854 1.00 55.59 103 GLU A CA 1
ATOM 836 C C . GLU A 1 103 ? -26.979 3.038 17.106 1.00 55.59 103 GLU A C 1
ATOM 838 O O . GLU A 1 103 ? -28.075 3.189 17.634 1.00 55.59 103 GLU A O 1
ATOM 843 N N . ASP A 1 104 ? -26.018 2.296 17.670 1.00 53.75 104 ASP A N 1
ATOM 844 C CA . ASP A 1 104 ? -26.207 1.527 18.914 1.00 53.75 104 ASP A CA 1
ATOM 845 C C . ASP A 1 104 ? -26.437 2.406 20.162 1.00 53.75 104 ASP A C 1
ATOM 847 O O . ASP A 1 104 ? -26.912 1.918 21.181 1.00 53.75 104 ASP A O 1
ATOM 851 N N . ALA A 1 105 ? -26.059 3.689 20.123 1.00 55.06 105 ALA A N 1
ATOM 852 C CA . ALA A 1 105 ? -26.226 4.624 21.242 1.00 55.06 105 ALA A CA 1
ATOM 853 C C . ALA A 1 105 ? -27.555 5.402 21.190 1.00 55.06 105 ALA A C 1
ATOM 855 O O . ALA A 1 105 ? -27.840 6.184 22.097 1.00 55.06 105 ALA A O 1
ATOM 856 N N . GLN A 1 106 ? -28.325 5.241 20.109 1.00 47.50 106 GLN A N 1
ATOM 857 C CA . GLN A 1 106 ? -29.615 5.900 19.881 1.00 47.50 106 GLN A CA 1
ATOM 858 C C . GLN A 1 106 ? -30.807 4.927 19.929 1.00 47.50 106 GLN A C 1
ATOM 860 O O . GLN A 1 106 ? -31.945 5.383 19.823 1.00 47.50 106 GLN A O 1
ATOM 865 N N . ALA A 1 107 ? -30.548 3.625 20.092 1.00 46.94 107 ALA A N 1
ATOM 866 C CA . ALA A 1 107 ? -31.536 2.572 20.328 1.00 46.94 107 ALA A CA 1
ATOM 867 C C . ALA A 1 107 ? -31.593 2.205 21.819 1.00 46.94 107 ALA A C 1
ATOM 869 O O . ALA A 1 107 ? -32.701 1.865 22.288 1.00 46.94 107 ALA A O 1
#

Solvent-accessible surface area (backbone atoms only — not comparable to full-atom values): 5659 Å² total; per-residue (Å²): 135,62,66,70,60,56,51,42,50,49,32,27,52,53,16,31,52,52,12,40,56,55,16,51,51,46,22,65,73,72,55,59,69,70,87,74,76,92,53,71,68,54,54,50,53,54,58,57,60,46,52,61,58,52,47,40,61,71,56,47,37,58,52,36,23,72,74,58,36,71,48,55,10,37,17,53,42,24,21,53,54,33,23,38,71,57,25,53,49,44,43,51,51,51,54,54,54,57,50,56,60,51,57,68,72,75,110

Secondary structure (DSSP, 8-state):
--HHHHHHHHHHHHHHHHHHHHHHHHIIIII----PPPSHHHHHHHHHHHHHHHHIIIIIHHHHHHHH-HHHHHHHHHHHHHHIIIIIHHHHHHHHHHHHHHHTTT-

Radius of gyration: 17.13 Å; Cα contacts (8 Å, |Δi|>4): 93; chains: 1; bounding box: 50×26×41 Å

Foldseek 3Di:
DDVVVVLLVVLLVVLLVLLQVVLQVQCVPPLVFDDDDDDPVVVVLVVVLVVVLVCCVPPVLVVLCVVPNRRRSSSPSSSVSNNCVRHVSSNVVSVVSVVVVVVVVVD